Protein AF-A0A959TSY5-F1 (afdb_monomer)

Radius of gyration: 26.13 Å; Cα contacts (8 Å, |Δi|>4): 269; chains: 1; bounding box: 82×47×54 Å

Secondary structure (DSSP, 8-state):
------------PPP-----------------------PPP-PPPPP--PPPPBTTB--SEEEEEEETTEEEEEEE-TTSEEEEEEE-TT-SS-SGGG--TTPPTT-TTEEEEE-EEETTEEEEEEEETTEEEEEEEEEEETTEEEEEEEETTT--EEEEEEEEEE--

pLDDT: mean 77.17, std 22.07, range [30.16, 98.25]

Mean predicted aligned error: 14.14 Å

Foldseek 3Di:
DDDDDDDDDDDDDDDDDDDDDDDDDDDDDDDPPDPPPPPDPPDDPDDQADFDDPQLADQQFWWWWDDDQKIKIWHDDRRFKIKIAIDGPPPPDDRVVQRDQPRDPPPVRIDIWGWDDDPQWIWTWGADPQGIKIWIWGAPHRFKIWIWIADPNPRDIDIIIIGTDRDD

Structure (mmCIF, N/CA/C/O backbone):
data_AF-A0A959TSY5-F1
#
_entry.id   AF-A0A959TSY5-F1
#
loop_
_atom_site.group_PDB
_atom_site.id
_atom_site.type_symbol
_atom_site.label_atom_id
_atom_site.label_alt_id
_atom_site.label_comp_id
_atom_site.label_asym_id
_atom_site.label_entity_id
_atom_site.label_seq_id
_atom_site.pdbx_PDB_ins_code
_atom_site.Cartn_x
_atom_site.Cartn_y
_atom_site.Cartn_z
_atom_site.occupancy
_atom_site.B_iso_or_equiv
_atom_site.auth_seq_id
_atom_site.auth_comp_id
_atom_site.auth_asym_id
_atom_site.auth_atom_id
_atom_site.pdbx_PDB_model_num
ATOM 1 N N . MET A 1 1 ? 15.067 23.655 -38.879 1.00 40.78 1 MET A N 1
ATOM 2 C CA . MET A 1 1 ? 16.045 24.437 -38.092 1.00 40.78 1 MET A CA 1
ATOM 3 C C . MET A 1 1 ? 16.958 23.458 -37.372 1.00 40.78 1 MET A C 1
ATOM 5 O O . MET A 1 1 ? 16.463 22.503 -36.794 1.00 40.78 1 MET A O 1
ATOM 9 N N . LYS A 1 2 ? 18.272 23.639 -37.536 1.00 41.22 2 LYS A N 1
ATOM 10 C CA . LYS A 1 2 ? 19.349 22.844 -36.930 1.00 41.22 2 LYS A CA 1
ATOM 11 C C . LYS A 1 2 ? 19.519 23.222 -35.456 1.00 41.22 2 LYS A C 1
ATOM 13 O O . LYS A 1 2 ? 19.525 24.411 -35.163 1.00 41.22 2 LYS A O 1
ATOM 18 N N . ALA A 1 3 ? 19.799 22.241 -34.603 1.00 44.00 3 ALA A N 1
ATOM 19 C CA . ALA A 1 3 ? 20.739 22.397 -33.494 1.00 44.00 3 ALA A CA 1
ATOM 20 C C . ALA A 1 3 ? 21.309 21.019 -33.121 1.00 44.00 3 ALA A C 1
ATOM 22 O O . ALA A 1 3 ? 20.654 20.200 -32.486 1.00 44.00 3 ALA A O 1
ATOM 23 N N . GLN A 1 4 ? 22.525 20.767 -33.608 1.00 43.97 4 GLN A N 1
ATOM 24 C CA . GLN A 1 4 ? 23.437 19.734 -33.125 1.00 43.97 4 GLN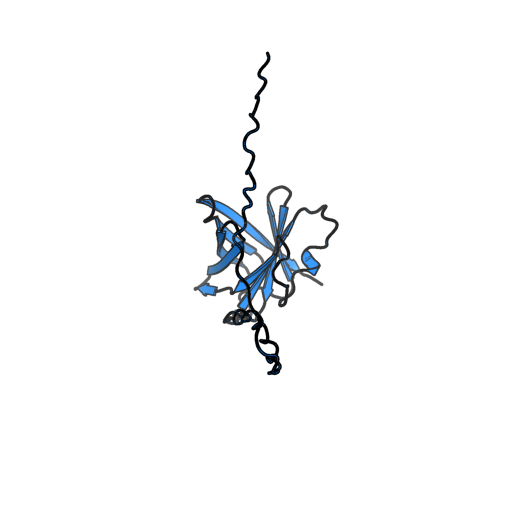 A CA 1
ATOM 25 C C . GLN A 1 4 ? 23.864 20.093 -31.699 1.00 43.97 4 GLN A C 1
ATOM 27 O O . GLN A 1 4 ? 24.259 21.235 -31.465 1.00 43.97 4 GLN A O 1
ATOM 32 N N . LEU A 1 5 ? 23.854 19.127 -30.781 1.00 44.81 5 LEU A N 1
ATOM 33 C CA . LEU A 1 5 ? 24.587 19.244 -29.525 1.00 44.81 5 LEU A CA 1
ATOM 34 C C . LEU A 1 5 ? 25.732 18.230 -29.533 1.00 44.81 5 LEU A C 1
ATOM 36 O O . LEU A 1 5 ? 25.532 17.019 -29.491 1.00 44.81 5 LEU A O 1
ATOM 40 N N . VAL A 1 6 ? 26.931 18.782 -29.671 1.00 43.28 6 VAL A N 1
ATOM 41 C CA . VAL A 1 6 ? 28.230 18.124 -29.566 1.00 43.28 6 VAL A CA 1
ATOM 42 C C . VAL A 1 6 ? 28.579 18.060 -28.079 1.00 43.28 6 VAL A C 1
ATOM 44 O O . VAL A 1 6 ? 28.628 19.103 -27.433 1.00 43.28 6 VAL A O 1
ATOM 47 N N . PHE A 1 7 ? 28.844 16.870 -27.539 1.00 36.44 7 PHE A N 1
ATOM 48 C CA . PHE A 1 7 ? 29.511 16.719 -26.242 1.00 36.44 7 PHE A CA 1
ATOM 49 C C . PHE A 1 7 ? 30.954 16.244 -26.471 1.00 36.44 7 PHE A C 1
ATOM 51 O O . PHE A 1 7 ? 31.150 15.248 -27.172 1.00 36.44 7 PHE A O 1
ATOM 58 N N . PRO A 1 8 ? 31.969 16.954 -25.943 1.00 53.03 8 PRO A N 1
ATOM 59 C CA . PRO A 1 8 ? 33.366 16.617 -26.164 1.00 53.03 8 PRO A CA 1
ATOM 60 C C . PRO A 1 8 ? 33.848 15.458 -25.280 1.00 53.03 8 PRO A C 1
ATOM 62 O O . PRO A 1 8 ? 33.498 15.332 -24.109 1.00 53.03 8 PRO A O 1
ATOM 65 N N . ILE A 1 9 ? 34.708 14.647 -25.895 1.00 47.69 9 ILE A N 1
ATOM 66 C CA . ILE A 1 9 ? 35.552 13.596 -25.324 1.00 47.69 9 ILE A CA 1
ATOM 67 C C . ILE A 1 9 ? 36.763 14.240 -24.638 1.00 47.69 9 ILE A C 1
ATOM 69 O O . ILE A 1 9 ? 37.523 14.930 -25.314 1.00 47.69 9 ILE A O 1
ATOM 73 N N . THR A 1 10 ? 36.990 13.978 -23.347 1.00 43.28 10 THR A N 1
ATOM 74 C CA . THR A 1 10 ? 38.304 13.969 -22.642 1.00 43.28 10 THR A CA 1
ATOM 75 C C . THR A 1 10 ? 38.042 13.500 -21.190 1.00 43.28 10 THR A C 1
ATOM 77 O O . THR A 1 10 ? 37.005 13.837 -20.642 1.00 43.28 10 THR A O 1
ATOM 80 N N . ALA A 1 11 ? 38.849 12.704 -20.483 1.00 45.78 11 ALA A N 1
ATOM 81 C CA . ALA A 1 11 ? 40.286 12.527 -20.564 1.00 45.78 11 ALA A CA 1
ATOM 82 C C . ALA A 1 11 ? 4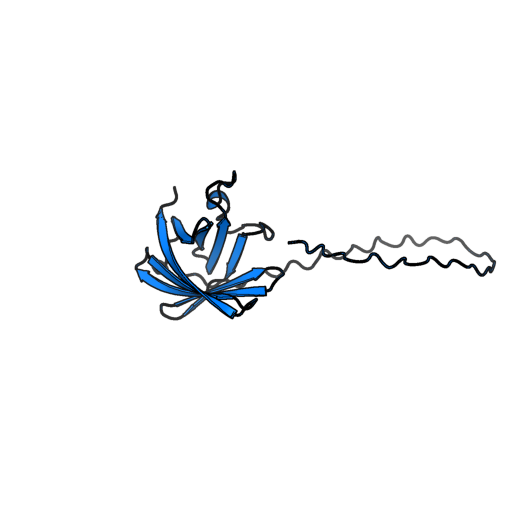0.765 11.133 -20.101 1.00 45.78 11 ALA A C 1
ATOM 84 O O . ALA A 1 11 ? 40.314 10.558 -19.115 1.00 45.78 11 ALA A O 1
ATOM 85 N N . LEU A 1 12 ? 41.744 10.676 -20.873 1.00 41.88 12 LEU A N 1
ATOM 86 C CA . LEU A 1 12 ? 42.861 9.776 -20.616 1.00 41.88 12 LEU A CA 1
ATOM 87 C C . LEU A 1 12 ? 43.397 9.807 -19.162 1.00 41.88 12 LEU A C 1
ATOM 89 O O . LEU A 1 12 ? 43.853 10.853 -18.705 1.00 41.88 12 LEU A O 1
ATOM 93 N N . LEU A 1 13 ? 43.438 8.657 -18.475 1.00 44.88 13 LEU A N 1
ATOM 94 C CA . LEU A 1 13 ? 44.338 8.450 -17.332 1.00 44.88 13 LEU A CA 1
ATOM 95 C C . LEU A 1 13 ? 45.614 7.757 -17.822 1.00 44.88 13 LEU A C 1
ATOM 97 O O . LEU A 1 13 ? 45.577 6.640 -18.337 1.00 44.88 13 LEU A O 1
ATOM 101 N N . LEU A 1 14 ? 46.735 8.462 -17.671 1.00 47.06 14 LEU A N 1
ATOM 102 C CA . LEU A 1 14 ? 48.081 7.977 -17.942 1.00 47.06 14 LEU A CA 1
ATOM 103 C C . LEU A 1 14 ? 48.527 6.989 -16.859 1.00 47.06 14 LEU A C 1
ATOM 105 O O . LEU A 1 14 ? 48.450 7.278 -15.667 1.00 47.06 14 LEU A O 1
ATOM 109 N N . ALA A 1 15 ? 49.049 5.849 -17.306 1.00 45.31 15 ALA A N 1
ATOM 110 C CA . ALA A 1 15 ? 49.883 4.966 -16.511 1.00 45.31 15 ALA A CA 1
ATOM 111 C C . ALA A 1 15 ? 51.292 5.566 -16.383 1.00 45.31 15 ALA A C 1
ATOM 113 O O . ALA A 1 15 ? 51.904 5.936 -17.386 1.00 45.31 15 ALA A O 1
ATOM 114 N N . THR A 1 16 ? 51.826 5.600 -15.166 1.00 50.66 16 THR A N 1
ATOM 115 C CA . THR A 1 16 ? 53.252 5.814 -14.902 1.00 50.66 16 THR A CA 1
ATOM 116 C C . THR A 1 16 ? 53.773 4.704 -13.996 1.00 50.66 16 THR A C 1
ATOM 118 O O . THR A 1 16 ? 53.514 4.644 -12.798 1.00 50.66 16 THR A O 1
ATOM 121 N N . SER A 1 17 ? 54.512 3.794 -14.621 1.00 45.19 17 SER A N 1
ATOM 122 C CA . SER A 1 17 ? 55.497 2.906 -14.011 1.00 45.19 17 SER A CA 1
ATOM 123 C C . SER A 1 17 ? 56.740 3.693 -13.581 1.00 45.19 17 SER A C 1
ATOM 125 O O . SER A 1 17 ? 57.113 4.620 -14.296 1.00 45.19 17 SER A O 1
ATOM 127 N N . CYS A 1 18 ? 57.416 3.279 -12.499 1.00 42.19 18 CYS A N 1
ATOM 128 C CA . CYS A 1 18 ? 58.875 3.049 -12.462 1.00 42.19 18 CYS A CA 1
ATOM 129 C C . CYS A 1 18 ? 59.360 2.589 -11.069 1.00 42.19 18 CYS A C 1
ATOM 131 O O . CYS A 1 18 ? 59.428 3.362 -10.122 1.00 42.19 18 CYS A O 1
ATOM 133 N N . THR A 1 19 ? 59.676 1.295 -11.002 1.00 42.16 19 THR A N 1
ATOM 134 C CA . THR A 1 19 ? 60.870 0.621 -10.456 1.00 42.16 19 THR A CA 1
ATOM 135 C C . THR A 1 19 ? 61.838 1.365 -9.520 1.00 42.16 19 THR A C 1
ATOM 137 O O . THR A 1 19 ? 62.422 2.380 -9.886 1.00 42.16 19 THR A O 1
ATOM 140 N N . GLY A 1 20 ? 62.183 0.692 -8.413 1.00 33.41 20 GLY A N 1
ATOM 141 C CA . GLY A 1 20 ? 63.463 0.809 -7.699 1.00 33.41 20 GLY A CA 1
ATOM 142 C C . GLY A 1 20 ? 63.870 -0.553 -7.088 1.00 33.41 20 GLY A C 1
ATOM 143 O O . GLY A 1 20 ? 63.000 -1.194 -6.499 1.00 33.41 20 GLY A O 1
ATOM 144 N N . PRO A 1 21 ? 65.121 -1.042 -7.254 1.00 46.53 21 PRO A N 1
ATOM 145 C CA . PRO A 1 21 ? 65.528 -2.408 -6.899 1.00 46.53 21 PRO A CA 1
ATOM 146 C C . PRO A 1 21 ? 66.232 -2.504 -5.531 1.00 46.53 21 PRO A C 1
ATOM 148 O O . PRO A 1 21 ? 66.920 -1.575 -5.115 1.00 46.53 21 PRO A O 1
ATOM 151 N N . GLY A 1 22 ? 66.133 -3.664 -4.873 1.00 35.34 22 GLY A N 1
ATOM 152 C CA . GLY A 1 22 ? 66.890 -3.982 -3.656 1.00 35.34 22 GLY A CA 1
ATOM 153 C C . GLY A 1 22 ? 66.719 -5.438 -3.196 1.00 35.34 22 GLY A C 1
ATOM 154 O O . GLY A 1 22 ? 65.697 -5.778 -2.616 1.00 35.34 22 GLY A O 1
ATOM 155 N N . LYS A 1 23 ? 67.731 -6.265 -3.499 1.00 38.56 23 LYS A N 1
ATOM 156 C CA . LYS A 1 23 ? 68.134 -7.568 -2.898 1.00 38.56 23 LYS A CA 1
ATOM 157 C C . LYS A 1 23 ? 68.080 -7.546 -1.350 1.00 38.56 23 LYS A C 1
ATOM 159 O O . LYS A 1 23 ? 68.199 -6.461 -0.799 1.00 38.56 23 LYS A O 1
ATOM 164 N N . GLU A 1 24 ? 67.952 -8.612 -0.550 1.00 37.59 24 GLU A N 1
ATOM 165 C CA . GLU A 1 24 ? 68.365 -10.037 -0.559 1.00 37.59 24 GLU A CA 1
ATOM 166 C C . GLU A 1 24 ? 67.530 -10.756 0.549 1.00 37.59 24 GLU A C 1
ATOM 168 O O . GLU A 1 24 ? 67.189 -10.134 1.549 1.00 37.59 24 GLU A O 1
ATOM 173 N N . GLU A 1 25 ? 66.953 -11.938 0.298 1.00 34.59 25 GLU A N 1
ATOM 174 C CA . GLU A 1 25 ? 67.368 -13.269 0.815 1.00 34.59 25 GLU A CA 1
ATOM 175 C C . GLU A 1 25 ? 67.254 -13.511 2.342 1.00 34.59 25 GLU A C 1
ATOM 177 O O . GLU A 1 25 ? 67.971 -12.911 3.137 1.00 34.59 25 GLU A O 1
ATOM 182 N N . GLY A 1 26 ? 66.418 -14.484 2.747 1.00 30.16 26 GLY A N 1
ATOM 183 C CA . GLY A 1 26 ? 66.521 -15.110 4.072 1.00 30.16 26 GLY A CA 1
ATOM 184 C C . GLY A 1 26 ? 65.260 -15.780 4.638 1.00 30.16 26 GLY A C 1
ATOM 185 O O . GLY A 1 26 ? 64.365 -15.098 5.117 1.00 30.16 26 GLY A O 1
ATOM 186 N N . ALA A 1 27 ? 65.307 -17.115 4.701 1.00 35.69 27 ALA A N 1
ATOM 187 C CA . ALA A 1 27 ? 64.600 -18.019 5.623 1.00 35.69 27 ALA A CA 1
ATOM 188 C C . ALA A 1 27 ? 63.108 -18.351 5.385 1.00 35.69 27 ALA A C 1
ATOM 190 O O . ALA A 1 27 ? 62.186 -17.697 5.862 1.00 35.69 27 ALA A O 1
ATOM 191 N N . ASP A 1 28 ? 62.926 -19.505 4.739 1.00 35.94 28 ASP A N 1
ATOM 192 C CA . ASP A 1 28 ? 61.824 -20.444 4.944 1.00 35.94 28 ASP A CA 1
ATOM 193 C C . ASP A 1 28 ? 61.736 -20.879 6.419 1.00 35.94 28 ASP A C 1
ATOM 195 O O . ASP A 1 28 ? 62.717 -21.358 6.993 1.00 35.94 28 ASP A O 1
ATOM 199 N N . SER A 1 29 ? 60.561 -20.718 7.025 1.00 35.97 29 SER A N 1
ATOM 200 C CA . SER A 1 29 ? 60.040 -21.602 8.073 1.00 35.97 29 SER A CA 1
ATOM 201 C C . SER A 1 29 ? 58.544 -21.354 8.232 1.00 35.97 29 SER A C 1
ATOM 203 O O . SER A 1 29 ? 58.102 -20.285 8.652 1.00 35.97 29 SER A O 1
ATOM 205 N N . GLY A 1 30 ? 57.767 -22.366 7.854 1.00 41.78 30 GLY A N 1
ATOM 206 C CA . GLY A 1 30 ? 56.315 -22.359 7.871 1.00 41.78 30 GLY A CA 1
ATOM 207 C C . GLY A 1 30 ? 55.689 -21.982 9.215 1.00 41.78 30 GLY A C 1
ATOM 208 O O . GLY A 1 30 ? 56.003 -22.515 10.275 1.00 41.78 30 GLY A O 1
ATOM 209 N N . THR A 1 31 ? 54.689 -21.118 9.127 1.00 35.09 31 THR A N 1
ATOM 210 C CA . THR A 1 31 ? 53.489 -21.181 9.956 1.00 35.09 31 THR A CA 1
ATOM 211 C C . THR A 1 31 ? 52.337 -21.061 8.976 1.00 35.09 31 THR A C 1
ATOM 213 O O . THR A 1 31 ? 52.192 -20.044 8.300 1.00 35.09 31 THR A O 1
ATOM 216 N N . ALA A 1 32 ? 51.583 -22.148 8.820 1.00 39.72 32 ALA A N 1
ATOM 217 C CA . ALA A 1 32 ? 50.349 -22.141 8.060 1.00 39.72 32 ALA A CA 1
ATOM 218 C C . ALA A 1 32 ? 49.414 -21.126 8.724 1.00 39.72 32 ALA A C 1
ATOM 220 O O . ALA A 1 32 ? 48.883 -21.381 9.803 1.00 39.72 32 ALA A O 1
ATOM 221 N N . ALA A 1 33 ? 49.285 -19.954 8.105 1.00 41.56 33 ALA A N 1
ATOM 222 C CA . ALA A 1 33 ? 48.275 -18.985 8.471 1.00 41.56 33 ALA A CA 1
ATOM 223 C C . ALA A 1 33 ? 46.913 -19.648 8.249 1.00 41.56 33 ALA A C 1
ATOM 225 O O . ALA A 1 33 ? 46.550 -20.014 7.128 1.00 41.56 33 ALA A O 1
ATOM 226 N N . GLU A 1 34 ? 46.214 -19.863 9.357 1.00 46.38 34 GLU A N 1
ATOM 227 C CA . GLU A 1 34 ? 44.800 -20.191 9.419 1.00 46.38 34 GLU A CA 1
ATOM 228 C C . GLU A 1 34 ? 44.050 -19.268 8.444 1.00 46.38 34 GLU A C 1
ATOM 230 O O . GLU A 1 34 ? 44.285 -18.056 8.468 1.00 46.38 34 GLU A O 1
ATOM 235 N N . PRO A 1 35 ? 43.220 -19.794 7.526 1.00 46.12 35 PRO A N 1
ATOM 236 C CA . PRO A 1 35 ? 42.497 -18.931 6.612 1.00 46.12 35 PRO A CA 1
ATOM 237 C C . PRO A 1 35 ? 41.576 -18.056 7.458 1.00 46.12 35 PRO A C 1
ATOM 239 O O . PRO A 1 35 ? 40.634 -18.570 8.059 1.00 46.12 35 PRO A O 1
ATOM 242 N N . GLU A 1 36 ? 41.865 -16.751 7.513 1.00 49.19 36 GLU A N 1
ATOM 243 C CA . GLU A 1 36 ? 40.971 -15.745 8.079 1.00 49.19 36 GLU A CA 1
ATOM 244 C C . GLU A 1 36 ? 39.592 -15.985 7.476 1.00 49.19 36 GLU A C 1
ATOM 246 O O . GLU A 1 36 ? 39.338 -15.725 6.294 1.00 49.19 36 GLU A O 1
ATOM 251 N N . ALA A 1 37 ? 38.710 -16.561 8.292 1.00 47.78 37 ALA A N 1
ATOM 252 C CA . ALA A 1 37 ? 37.325 -16.757 7.951 1.00 47.78 37 ALA A CA 1
ATOM 253 C C . ALA A 1 37 ? 36.754 -15.361 7.733 1.00 47.78 37 ALA A C 1
ATOM 255 O O . ALA A 1 37 ? 36.438 -14.647 8.684 1.00 47.78 37 ALA A O 1
ATOM 256 N N . LYS A 1 38 ? 36.694 -14.959 6.461 1.00 51.50 38 LYS A N 1
ATOM 257 C CA . LYS A 1 38 ? 36.063 -13.737 5.983 1.00 51.50 38 LYS A CA 1
ATOM 258 C C . LYS A 1 38 ? 34.713 -13.652 6.679 1.00 51.50 38 LYS A C 1
ATOM 260 O O . LYS A 1 38 ? 33.817 -14.436 6.361 1.00 51.50 38 LYS A O 1
ATOM 265 N N . ALA A 1 3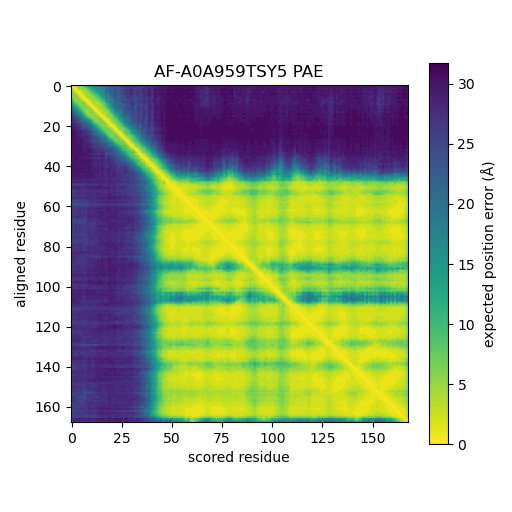9 ? 34.622 -12.775 7.682 1.00 50.16 39 ALA A N 1
ATOM 266 C CA . ALA A 1 39 ? 33.444 -12.656 8.518 1.00 50.16 39 ALA A CA 1
ATOM 267 C C . ALA A 1 39 ? 32.241 -12.515 7.588 1.00 50.16 39 ALA A C 1
ATOM 269 O O . ALA A 1 39 ? 32.193 -11.605 6.753 1.00 50.16 39 ALA A O 1
ATOM 270 N N . ALA A 1 40 ? 31.321 -13.478 7.671 1.00 50.78 40 ALA A N 1
ATOM 271 C CA . ALA A 1 40 ? 30.075 -13.400 6.938 1.00 50.78 40 ALA A CA 1
ATOM 272 C C . ALA A 1 40 ? 29.448 -12.035 7.263 1.00 50.78 40 ALA A C 1
ATOM 274 O O . ALA A 1 40 ? 29.461 -11.646 8.437 1.00 50.78 40 ALA A O 1
ATOM 275 N N . PRO A 1 41 ? 28.956 -11.281 6.262 1.00 46.50 41 PRO A N 1
ATOM 276 C CA . PRO A 1 41 ? 28.336 -9.992 6.524 1.00 46.50 41 PRO A CA 1
ATOM 277 C C . PRO A 1 41 ? 27.273 -10.195 7.601 1.00 46.50 41 PRO A C 1
ATOM 279 O O . PRO A 1 41 ? 26.454 -11.113 7.494 1.00 46.50 41 PRO A O 1
ATOM 282 N N . ALA A 1 42 ? 27.352 -9.392 8.666 1.00 48.78 42 ALA A N 1
ATOM 283 C CA . ALA A 1 42 ? 26.421 -9.460 9.778 1.00 48.78 42 ALA A CA 1
ATOM 284 C C . ALA A 1 42 ? 25.003 -9.454 9.202 1.00 48.78 42 ALA A C 1
ATOM 286 O O . ALA A 1 42 ? 24.602 -8.493 8.540 1.00 48.78 42 ALA A O 1
ATOM 287 N N . ARG A 1 43 ? 24.267 -10.558 9.391 1.00 50.09 43 ARG A N 1
ATOM 288 C CA . ARG A 1 43 ? 22.855 -10.607 9.016 1.00 50.09 43 ARG A CA 1
ATOM 289 C C . ARG A 1 43 ? 22.189 -9.459 9.760 1.00 50.09 43 ARG A C 1
ATOM 291 O O . ARG A 1 43 ? 22.237 -9.424 10.989 1.00 50.09 43 ARG A O 1
ATOM 298 N N . LYS A 1 44 ? 21.625 -8.508 9.012 1.00 55.22 44 LYS A N 1
ATOM 299 C CA . LYS A 1 44 ? 20.773 -7.454 9.561 1.00 55.22 44 LYS A CA 1
ATOM 300 C C . LYS A 1 44 ? 19.772 -8.147 10.485 1.00 55.22 44 LYS A C 1
ATOM 302 O O . LYS A 1 44 ? 19.145 -9.122 10.066 1.00 55.22 44 LYS A O 1
ATOM 307 N N . ALA A 1 45 ? 19.721 -7.729 11.750 1.00 60.53 45 ALA A N 1
ATOM 308 C CA . ALA A 1 45 ? 18.795 -8.315 12.709 1.00 60.53 45 ALA A CA 1
ATOM 309 C C . ALA A 1 45 ? 17.385 -8.279 12.105 1.00 60.53 45 ALA A C 1
ATOM 311 O O . ALA A 1 45 ? 17.025 -7.293 11.452 1.00 60.53 45 ALA A O 1
ATOM 312 N N . ALA A 1 46 ? 16.631 -9.368 12.271 1.00 67.06 46 ALA A N 1
ATOM 313 C CA . ALA A 1 46 ? 15.249 -9.402 11.819 1.00 67.06 46 ALA A CA 1
ATOM 314 C C . ALA A 1 46 ? 14.504 -8.201 12.430 1.00 67.06 46 ALA A C 1
ATOM 316 O O . ALA A 1 46 ? 14.753 -7.881 13.597 1.00 67.06 46 ALA A O 1
ATOM 317 N N . PRO A 1 47 ? 13.661 -7.500 11.653 1.00 71.69 47 PRO A N 1
ATOM 318 C CA . PRO A 1 47 ? 12.914 -6.370 12.180 1.00 71.69 47 PRO A CA 1
ATOM 319 C C . PRO A 1 47 ? 12.054 -6.834 13.358 1.00 71.69 47 PRO A C 1
ATOM 321 O O . PRO A 1 47 ? 11.458 -7.909 13.307 1.00 71.69 47 PRO A O 1
ATOM 324 N N . ASP A 1 48 ? 12.006 -6.023 14.412 1.00 82.44 48 ASP A N 1
ATOM 325 C CA . ASP A 1 48 ? 11.054 -6.215 15.502 1.00 82.44 48 ASP A CA 1
ATOM 326 C C . ASP A 1 48 ? 9.656 -5.872 14.973 1.00 82.44 48 ASP A C 1
ATOM 328 O O . ASP A 1 48 ? 9.422 -4.750 14.510 1.00 82.44 48 ASP A O 1
ATOM 332 N N . LEU A 1 49 ? 8.767 -6.865 14.934 1.00 89.69 49 LEU A N 1
ATOM 333 C CA . LEU A 1 49 ? 7.430 -6.735 14.362 1.00 89.69 49 LEU A CA 1
ATOM 334 C C . LEU A 1 49 ? 6.385 -6.764 15.476 1.00 89.69 49 LEU A C 1
ATOM 336 O O . LEU A 1 49 ? 6.369 -7.674 16.305 1.00 89.69 49 LEU A O 1
ATOM 340 N N . THR A 1 50 ? 5.472 -5.797 15.444 1.00 91.75 50 THR A N 1
ATOM 341 C CA . THR A 1 50 ? 4.310 -5.766 16.334 1.00 91.75 50 THR A CA 1
ATOM 342 C C . THR A 1 50 ? 3.118 -6.402 15.625 1.00 91.75 50 THR A C 1
ATOM 344 O O . THR A 1 50 ? 2.694 -5.868 14.597 1.00 91.75 50 THR A O 1
ATOM 347 N N . PRO A 1 51 ? 2.530 -7.487 16.162 1.00 93.88 51 PRO A N 1
ATOM 348 C CA . PRO A 1 51 ? 1.360 -8.106 15.557 1.00 93.88 51 PRO A CA 1
ATOM 349 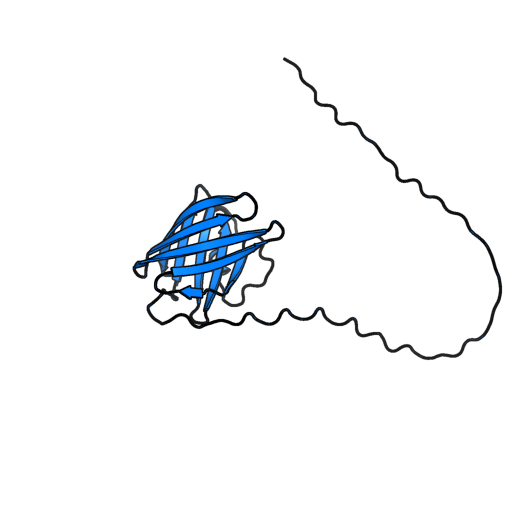C C . PRO A 1 51 ? 0.213 -7.116 15.345 1.00 93.88 51 PRO A C 1
ATOM 351 O O . PRO A 1 51 ? -0.097 -6.302 16.219 1.00 93.88 51 PRO A O 1
ATOM 354 N N . ILE A 1 52 ? -0.435 -7.206 14.186 1.00 92.50 52 ILE A N 1
ATOM 355 C CA . ILE A 1 52 ? -1.608 -6.387 13.869 1.00 92.50 52 ILE A CA 1
ATOM 356 C C . ILE A 1 52 ? -2.833 -7.059 14.486 1.00 92.50 52 ILE A C 1
ATOM 358 O O . ILE A 1 52 ? -3.040 -8.261 14.325 1.00 92.50 52 ILE A O 1
ATOM 362 N N . VAL A 1 53 ? -3.650 -6.271 15.187 1.00 89.94 53 VAL A N 1
ATOM 363 C CA . VAL A 1 53 ? -4.883 -6.750 15.825 1.00 89.94 53 VAL A CA 1
ATOM 364 C C . VAL A 1 53 ? -5.806 -7.384 14.781 1.00 89.94 53 VAL A C 1
ATOM 366 O O . VAL A 1 53 ? -6.042 -6.817 13.713 1.00 89.94 53 VAL A O 1
ATOM 369 N N . GLU A 1 54 ? -6.337 -8.564 15.097 1.00 87.81 54 GLU A N 1
ATOM 370 C CA . GLU A 1 54 ? -7.268 -9.274 14.223 1.00 87.81 54 GLU A CA 1
ATOM 371 C C . GLU A 1 54 ? -8.504 -8.417 13.913 1.00 87.81 54 GLU A C 1
ATOM 373 O O . GLU A 1 54 ? -9.009 -7.681 14.760 1.00 87.81 54 GLU A O 1
ATOM 378 N N . GLY A 1 55 ? -8.965 -8.473 12.663 1.00 87.00 55 GLY A N 1
ATOM 379 C CA . GLY A 1 55 ? -10.068 -7.644 12.181 1.00 87.00 55 GLY A CA 1
ATOM 380 C C . GLY A 1 55 ? -9.688 -6.185 11.908 1.00 87.00 55 GLY A C 1
ATOM 381 O O . GLY A 1 55 ? -10.519 -5.446 11.382 1.00 87.00 55 GLY A O 1
ATOM 382 N N . PHE A 1 56 ? -8.454 -5.749 12.210 1.00 90.94 56 PHE A N 1
ATOM 383 C CA . PHE A 1 56 ? -8.020 -4.403 11.836 1.00 90.94 56 PHE A CA 1
ATOM 384 C C . PHE A 1 56 ? -7.795 -4.279 10.319 1.00 90.94 56 PHE A C 1
ATOM 386 O O . PHE A 1 56 ? -8.232 -3.304 9.704 1.00 90.94 56 PHE A O 1
ATOM 393 N N . LEU A 1 57 ? -7.144 -5.291 9.741 1.00 93.31 57 LEU A N 1
ATOM 394 C CA . LEU A 1 57 ? -6.878 -5.472 8.313 1.00 93.31 57 LEU A CA 1
ATOM 395 C C . LEU A 1 57 ? -7.238 -6.897 7.891 1.00 93.31 57 LEU A C 1
ATOM 397 O O . LE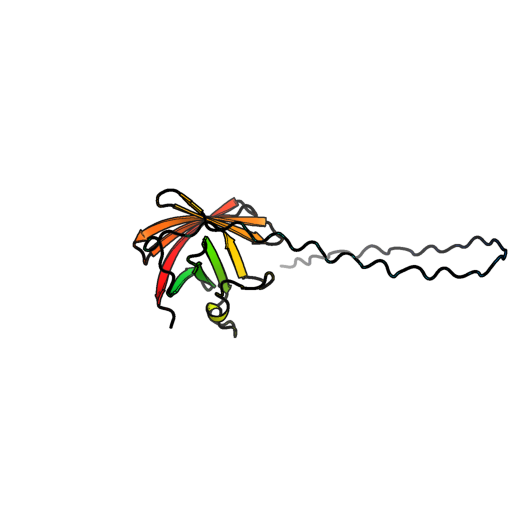U A 1 57 ? -7.277 -7.807 8.723 1.00 93.31 57 LEU A O 1
ATOM 401 N N . ARG A 1 58 ? -7.453 -7.099 6.589 1.00 94.81 58 ARG A N 1
ATOM 402 C CA . ARG A 1 58 ? -7.588 -8.434 6.001 1.00 94.81 58 ARG A CA 1
ATOM 403 C C . ARG A 1 58 ? -6.220 -9.016 5.651 1.00 94.81 58 ARG A C 1
ATOM 405 O O . ARG A 1 58 ? -5.349 -8.324 5.125 1.00 94.81 58 ARG A O 1
ATOM 412 N N . PHE A 1 59 ? -6.049 -10.306 5.929 1.00 94.19 59 PHE A N 1
ATOM 413 C CA . PHE A 1 59 ? -4.804 -11.051 5.682 1.00 94.19 59 PHE A CA 1
ATOM 414 C C . PHE A 1 59 ? -4.969 -12.165 4.630 1.00 94.19 59 PHE A C 1
ATOM 416 O O . PHE A 1 59 ? -3.990 -12.765 4.178 1.00 94.19 59 PHE A O 1
ATOM 423 N N . ASP A 1 60 ? -6.211 -12.434 4.226 1.00 93.94 60 ASP A N 1
ATOM 424 C CA . ASP A 1 60 ? -6.652 -13.480 3.297 1.00 93.94 60 ASP A CA 1
ATOM 425 C C . ASP A 1 60 ? -6.734 -12.992 1.838 1.00 93.94 60 ASP A C 1
ATOM 427 O O . ASP A 1 60 ? -7.483 -13.516 1.016 1.00 93.94 60 ASP A O 1
ATOM 431 N N . GLY A 1 61 ? -5.967 -11.958 1.504 1.00 94.31 61 GLY A N 1
ATOM 432 C CA . GLY A 1 61 ? -5.978 -11.377 0.172 1.00 94.31 61 GLY A CA 1
ATOM 433 C C . GLY A 1 61 ? -4.899 -10.334 -0.032 1.00 94.31 61 GLY A C 1
ATOM 434 O O . GLY A 1 61 ? -3.882 -10.312 0.670 1.00 94.31 61 GLY A O 1
ATOM 435 N N . VAL A 1 62 ? -5.124 -9.479 -1.021 1.00 95.81 62 VAL A N 1
ATOM 436 C CA . VAL A 1 62 ? -4.211 -8.403 -1.400 1.00 95.81 62 VAL A CA 1
ATOM 437 C C . VAL A 1 62 ? -4.991 -7.107 -1.539 1.00 95.81 62 VAL A C 1
ATOM 439 O O . VAL A 1 62 ? -6.111 -7.094 -2.029 1.00 95.81 62 VAL A O 1
ATOM 442 N N . TYR A 1 63 ? -4.389 -6.008 -1.122 1.00 96.81 63 TYR A N 1
ATOM 443 C CA . TYR A 1 63 ? -4.877 -4.667 -1.392 1.00 96.81 63 TYR A CA 1
ATOM 444 C C . TYR A 1 63 ? -4.248 -4.196 -2.697 1.00 96.81 63 TYR A C 1
ATOM 446 O O . TYR A 1 63 ? -3.022 -4.218 -2.839 1.00 96.81 63 TYR A O 1
ATOM 454 N N . HIS A 1 64 ? -5.074 -3.798 -3.653 1.00 96.44 64 HIS A N 1
ATOM 455 C CA . HIS A 1 64 ? -4.667 -3.431 -4.999 1.00 96.44 64 HIS A CA 1
ATOM 456 C C . HIS A 1 64 ? -5.045 -1.981 -5.297 1.00 96.44 64 HIS A C 1
ATOM 458 O O . HIS A 1 64 ? -6.153 -1.540 -5.005 1.00 96.44 64 HIS A O 1
ATOM 464 N N . ALA A 1 65 ? -4.113 -1.248 -5.893 1.00 95.88 65 ALA A N 1
ATOM 465 C CA . ALA A 1 65 ? -4.348 0.069 -6.456 1.00 95.88 65 ALA A CA 1
ATOM 466 C C . ALA A 1 65 ? -3.698 0.168 -7.834 1.00 95.88 65 ALA A C 1
ATOM 468 O O . ALA A 1 65 ? -2.636 -0.408 -8.067 1.00 95.88 65 ALA A O 1
ATOM 469 N N . GLN A 1 66 ? -4.276 0.984 -8.709 1.00 94.75 66 GLN A N 1
ATOM 470 C CA . GLN A 1 66 ? -3.719 1.267 -10.026 1.00 94.75 66 GLN A CA 1
ATOM 471 C C . GLN A 1 66 ? -3.440 2.763 -10.169 1.00 94.75 66 GLN A C 1
ATOM 473 O O . GLN A 1 66 ? -4.262 3.604 -9.806 1.00 94.75 66 GLN A O 1
ATOM 478 N N . ASN A 1 67 ? -2.272 3.113 -10.709 1.00 90.75 67 ASN A N 1
ATOM 479 C CA . ASN A 1 67 ? -1.953 4.486 -11.096 1.00 90.75 67 ASN A CA 1
ATOM 480 C C . ASN A 1 67 ? -1.365 4.502 -12.508 1.00 90.75 67 ASN A C 1
ATOM 482 O O . ASN A 1 67 ? -0.232 4.072 -12.740 1.00 90.75 67 ASN A O 1
ATOM 486 N N . GLY A 1 68 ? -2.154 4.991 -13.465 1.00 91.00 68 GLY A N 1
ATOM 487 C CA . GLY A 1 68 ? -1.817 4.900 -14.879 1.00 91.00 68 GLY A CA 1
ATOM 488 C C . GLY A 1 68 ? -1.715 3.438 -15.311 1.00 91.00 68 GLY A C 1
ATOM 489 O O . GLY A 1 68 ? -2.686 2.699 -15.222 1.00 91.00 68 GLY A O 1
ATOM 490 N N . GLN A 1 69 ? -0.535 3.029 -15.776 1.00 91.19 69 GLN A N 1
ATOM 491 C CA . GLN A 1 69 ? -0.257 1.655 -16.215 1.00 91.19 69 GLN A CA 1
ATOM 492 C C . GLN A 1 69 ? 0.489 0.826 -15.162 1.00 91.19 69 GLN A C 1
ATOM 494 O O . GLN A 1 69 ? 1.053 -0.207 -15.503 1.00 91.19 69 GLN A O 1
ATOM 499 N N . VAL A 1 70 ? 0.573 1.294 -13.917 1.00 90.88 70 VAL A N 1
ATOM 500 C CA . VAL A 1 70 ? 1.283 0.582 -12.851 1.00 90.88 70 VAL A CA 1
ATOM 501 C C . VAL A 1 70 ? 0.274 0.070 -11.838 1.00 90.88 70 VAL A C 1
ATOM 503 O O . VAL A 1 70 ? -0.464 0.862 -11.246 1.00 90.88 70 VAL A O 1
ATOM 506 N N . ASP A 1 71 ? 0.296 -1.239 -11.622 1.00 93.12 71 ASP A N 1
ATOM 507 C CA . ASP A 1 71 ? -0.435 -1.903 -10.554 1.00 93.12 71 ASP A CA 1
ATOM 508 C C . ASP A 1 71 ? 0.445 -1.960 -9.305 1.00 93.12 71 ASP A C 1
ATOM 510 O O . ASP A 1 71 ? 1.653 -2.217 -9.371 1.00 93.12 71 ASP A O 1
ATOM 514 N N . TYR A 1 72 ? -0.173 -1.710 -8.159 1.00 94.12 72 TYR A N 1
ATOM 515 C CA . TYR A 1 72 ? 0.441 -1.732 -6.841 1.00 94.12 72 TYR A CA 1
ATOM 516 C C . TYR A 1 72 ? -0.315 -2.728 -5.980 1.00 94.12 72 TYR A C 1
ATOM 518 O O . TYR A 1 72 ? -1.505 -2.557 -5.725 1.00 94.12 72 TYR A O 1
ATOM 526 N N . PHE A 1 73 ? 0.392 -3.731 -5.483 1.00 94.88 73 PHE A N 1
ATOM 527 C CA . PHE A 1 73 ? -0.151 -4.720 -4.568 1.00 94.88 73 PHE A CA 1
ATOM 528 C C . PHE A 1 73 ? 0.490 -4.579 -3.199 1.00 94.88 73 PHE A C 1
ATOM 530 O O . PHE A 1 73 ? 1.708 -4.422 -3.095 1.00 94.88 73 PHE A O 1
ATOM 537 N N . ILE A 1 74 ? -0.327 -4.682 -2.155 1.00 96.00 74 ILE A N 1
ATOM 538 C CA . ILE A 1 74 ? 0.100 -4.756 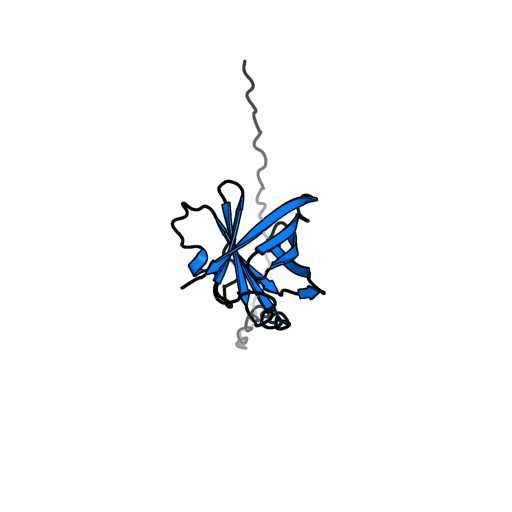-0.762 1.00 96.00 74 ILE A CA 1
ATOM 539 C C . ILE A 1 74 ? -0.564 -5.970 -0.128 1.00 96.00 74 ILE A C 1
ATOM 541 O O . ILE A 1 74 ? -1.784 -6.111 -0.161 1.00 96.00 74 ILE A O 1
ATOM 545 N N . ARG A 1 75 ? 0.225 -6.833 0.502 1.00 95.94 75 ARG A N 1
ATOM 546 C CA . ARG A 1 75 ? -0.282 -7.887 1.376 1.00 95.94 75 ARG A CA 1
ATOM 547 C C . ARG A 1 75 ? 0.179 -7.632 2.797 1.00 95.94 75 ARG A C 1
ATOM 549 O O . ARG A 1 75 ? 1.379 -7.540 3.045 1.00 95.94 75 ARG A O 1
ATOM 556 N N . PHE A 1 76 ? -0.773 -7.539 3.716 1.00 95.81 76 PHE A N 1
ATOM 557 C CA . PHE A 1 76 ? -0.492 -7.460 5.144 1.00 95.81 76 PHE A CA 1
ATOM 558 C C . PHE A 1 76 ? -0.416 -8.853 5.749 1.00 95.81 76 PHE A C 1
ATOM 560 O O . PHE A 1 76 ? -1.102 -9.778 5.308 1.00 95.81 76 PHE A O 1
ATOM 567 N N . PHE A 1 77 ? 0.403 -8.980 6.785 1.00 95.25 77 PHE A N 1
ATOM 568 C CA . PHE A 1 77 ? 0.587 -10.219 7.519 1.00 95.25 77 PHE A CA 1
ATOM 569 C C . PHE A 1 77 ? 0.296 -10.005 9.009 1.00 95.25 77 PHE A C 1
ATOM 571 O O . PHE A 1 77 ? 0.668 -8.959 9.552 1.00 95.25 77 PHE A O 1
ATOM 578 N N . PRO A 1 78 ? -0.313 -10.992 9.697 1.00 95.50 78 PRO A N 1
ATOM 579 C CA . PRO A 1 78 ? -0.656 -10.881 11.117 1.00 95.50 78 PRO A CA 1
ATOM 580 C C . PRO A 1 78 ? 0.531 -10.524 12.016 1.00 95.50 78 PRO A C 1
ATOM 582 O O . PRO A 1 78 ? 0.356 -9.897 13.055 1.00 95.50 78 PRO A O 1
ATOM 585 N N . GLN A 1 79 ? 1.744 -10.910 11.614 1.00 94.94 79 GLN A N 1
ATOM 586 C CA . GLN A 1 79 ? 2.972 -10.695 12.374 1.00 94.94 79 GLN A CA 1
ATOM 587 C C . GLN A 1 79 ? 3.374 -9.221 12.471 1.00 94.94 79 GLN A C 1
ATOM 589 O O . GLN A 1 79 ? 4.169 -8.901 13.345 1.00 94.94 79 GLN A O 1
ATOM 594 N N . GLY A 1 80 ? 2.834 -8.335 11.626 1.00 95.31 80 GLY A N 1
ATOM 595 C CA . GLY A 1 80 ? 3.149 -6.904 11.677 1.00 95.31 80 GLY A CA 1
ATOM 596 C C . GLY A 1 80 ? 3.977 -6.374 10.518 1.00 95.31 80 GLY A C 1
ATOM 597 O O . GLY A 1 80 ? 4.557 -5.299 10.631 1.00 95.31 80 GLY A O 1
ATOM 598 N N . ASN A 1 81 ? 4.063 -7.100 9.407 1.00 95.44 81 ASN A N 1
ATOM 599 C CA . ASN A 1 81 ? 4.730 -6.632 8.197 1.00 95.44 81 ASN A CA 1
ATOM 600 C C . ASN A 1 81 ? 3.761 -6.521 7.014 1.00 95.44 81 ASN A C 1
ATOM 602 O O . ASN A 1 81 ? 2.704 -7.155 6.971 1.00 95.44 81 ASN A O 1
ATOM 606 N N . ALA A 1 82 ? 4.152 -5.709 6.038 1.00 95.19 82 ALA A N 1
ATOM 607 C CA . ALA A 1 82 ? 3.516 -5.612 4.737 1.00 95.19 82 ALA A CA 1
ATOM 608 C C . ALA A 1 82 ? 4.525 -5.947 3.647 1.00 95.19 82 ALA A C 1
ATOM 610 O O . ALA A 1 82 ? 5.681 -5.518 3.695 1.00 95.19 82 ALA A O 1
ATOM 611 N N . VAL A 1 83 ? 4.059 -6.678 2.641 1.00 94.56 83 VAL A N 1
ATOM 612 C CA . VAL A 1 83 ? 4.813 -6.943 1.422 1.00 94.56 83 VAL A CA 1
ATOM 613 C C . VAL A 1 83 ? 4.168 -6.186 0.284 1.00 94.56 83 VAL A C 1
ATOM 615 O O . VAL A 1 83 ? 2.962 -6.286 0.075 1.00 94.56 83 VAL A O 1
ATOM 618 N N . MET A 1 84 ? 4.974 -5.424 -0.441 1.00 93.56 84 MET A N 1
ATOM 619 C CA . MET A 1 84 ? 4.530 -4.579 -1.534 1.00 93.56 84 MET A CA 1
ATOM 620 C C . MET A 1 84 ? 5.234 -4.962 -2.818 1.00 93.56 84 MET A C 1
ATOM 622 O O . MET A 1 84 ? 6.451 -5.135 -2.806 1.00 93.56 84 MET A O 1
ATOM 626 N N . LEU A 1 85 ? 4.489 -5.014 -3.918 1.00 92.06 85 LEU A N 1
ATOM 627 C CA . LEU A 1 85 ? 5.030 -5.165 -5.264 1.00 92.06 85 LEU A CA 1
ATOM 628 C C . LEU A 1 85 ? 4.341 -4.189 -6.208 1.00 92.06 85 LEU A C 1
ATOM 630 O O . LEU A 1 85 ? 3.125 -4.024 -6.156 1.00 92.06 85 LEU A O 1
ATOM 634 N N . ALA A 1 86 ? 5.124 -3.555 -7.076 1.00 90.38 86 ALA A N 1
ATOM 635 C CA . ALA A 1 86 ? 4.606 -2.688 -8.125 1.00 90.38 86 ALA A CA 1
ATOM 636 C C . ALA A 1 86 ? 5.169 -3.078 -9.493 1.00 90.38 86 ALA A C 1
ATOM 638 O O . ALA A 1 86 ? 6.356 -3.400 -9.630 1.00 90.38 86 ALA A O 1
ATOM 639 N N . GLY A 1 87 ? 4.337 -3.015 -10.525 1.00 88.62 87 GLY A N 1
ATOM 640 C CA . GLY A 1 87 ? 4.760 -3.343 -11.881 1.00 88.62 87 GLY A CA 1
ATOM 641 C C . GLY A 1 87 ? 3.692 -3.059 -12.922 1.00 88.62 87 GLY A C 1
ATOM 642 O O . GLY A 1 87 ? 2.598 -2.607 -12.604 1.00 88.62 87 GLY A O 1
ATOM 643 N N . PHE A 1 88 ? 4.046 -3.293 -14.180 1.00 86.94 88 PHE A N 1
ATOM 644 C CA . PHE A 1 88 ? 3.127 -3.128 -15.297 1.00 86.94 88 PHE A CA 1
ATOM 645 C C . PHE A 1 88 ? 2.284 -4.403 -15.489 1.00 86.94 88 PHE A C 1
ATOM 647 O O . PHE A 1 88 ? 2.836 -5.497 -15.333 1.00 86.94 88 PHE A O 1
ATOM 654 N N . PRO A 1 89 ? 0.994 -4.295 -15.861 1.00 76.75 89 PRO A N 1
ATOM 655 C CA . PRO A 1 89 ? 0.111 -5.448 -16.054 1.00 76.75 89 PRO A CA 1
ATOM 656 C C . PRO A 1 89 ? 0.596 -6.429 -17.132 1.00 76.75 89 PRO A C 1
ATOM 658 O O . PRO A 1 89 ? 0.268 -7.611 -17.098 1.00 76.75 89 PRO A O 1
ATOM 661 N N . ASP A 1 90 ? 1.364 -5.944 -18.110 1.00 75.88 90 ASP A N 1
ATOM 662 C CA . ASP A 1 90 ? 1.923 -6.728 -19.216 1.00 75.88 90 ASP A CA 1
ATOM 663 C C . ASP A 1 90 ? 3.264 -7.397 -18.874 1.00 75.88 90 ASP A C 1
ATOM 665 O O . ASP A 1 90 ? 3.850 -8.103 -19.707 1.00 75.88 90 ASP A O 1
ATOM 669 N N . ALA A 1 91 ? 3.762 -7.210 -17.649 1.00 70.94 91 ALA A N 1
ATOM 670 C CA . ALA A 1 91 ? 4.925 -7.931 -17.179 1.00 70.94 91 ALA A CA 1
ATOM 671 C C . ALA A 1 91 ? 4.646 -9.438 -17.256 1.00 70.94 91 ALA A C 1
ATOM 673 O O . ALA A 1 91 ? 3.652 -9.942 -16.742 1.00 70.94 91 ALA A O 1
ATOM 674 N N . LYS A 1 92 ? 5.574 -10.204 -17.842 1.00 66.44 92 LYS A N 1
ATOM 675 C CA . LYS A 1 92 ? 5.506 -11.680 -17.899 1.00 66.44 92 LYS A CA 1
ATOM 676 C C . LYS A 1 92 ? 5.675 -12.355 -16.524 1.00 66.44 92 LYS A C 1
ATOM 678 O O . LYS A 1 92 ? 5.993 -13.539 -16.456 1.00 66.44 92 LYS A O 1
ATOM 683 N N . VAL A 1 93 ? 5.545 -11.592 -15.443 1.00 73.56 93 VAL A N 1
ATOM 684 C CA . VAL A 1 93 ? 5.747 -12.005 -14.059 1.00 73.56 93 VAL A CA 1
ATOM 685 C C . VAL A 1 93 ? 4.435 -11.786 -13.330 1.00 73.56 93 VAL A C 1
ATOM 687 O O . VAL A 1 93 ? 3.930 -10.668 -13.288 1.00 73.56 93 VAL A O 1
ATOM 690 N N . ASP A 1 94 ? 3.914 -12.846 -12.722 1.00 80.19 94 ASP A N 1
ATOM 691 C CA . ASP A 1 94 ? 2.802 -12.723 -11.790 1.00 80.19 94 ASP A CA 1
ATOM 692 C C . ASP A 1 94 ? 3.296 -12.052 -10.503 1.00 80.19 94 ASP A C 1
ATOM 694 O O . ASP A 1 94 ? 3.924 -12.686 -9.648 1.00 80.19 94 ASP A O 1
ATOM 698 N N . LEU A 1 95 ? 3.021 -10.753 -10.380 1.00 83.38 95 LEU A N 1
ATOM 699 C CA . LEU A 1 95 ? 3.394 -9.955 -9.215 1.00 83.38 95 LEU A CA 1
ATOM 700 C C . LEU A 1 95 ? 2.778 -10.512 -7.929 1.00 83.38 95 LEU A C 1
ATOM 702 O O . LEU A 1 95 ? 3.422 -10.474 -6.883 1.00 83.38 95 LEU A O 1
ATOM 706 N N . ARG A 1 96 ? 1.566 -11.074 -7.976 1.00 84.38 96 ARG A N 1
ATOM 707 C CA . ARG A 1 96 ? 0.885 -11.532 -6.760 1.00 84.38 96 ARG A CA 1
ATOM 708 C C . ARG A 1 96 ? 1.560 -12.756 -6.156 1.00 84.38 96 ARG A C 1
ATOM 710 O O . ARG A 1 96 ? 1.659 -12.855 -4.933 1.00 84.38 96 ARG A O 1
ATOM 717 N N . SER A 1 97 ? 2.137 -13.620 -6.994 1.00 84.00 97 SER A N 1
ATOM 718 C CA . SER A 1 97 ? 2.939 -14.766 -6.542 1.00 84.00 97 SER A CA 1
ATOM 719 C C . SER A 1 97 ? 4.141 -14.378 -5.663 1.00 84.00 97 SER A C 1
ATOM 721 O O . SER A 1 97 ? 4.625 -15.203 -4.883 1.00 84.00 97 SER A O 1
ATOM 723 N N . GLY A 1 98 ? 4.617 -13.131 -5.762 1.00 84.38 98 GLY A N 1
ATOM 724 C CA . GLY A 1 98 ? 5.733 -12.602 -4.978 1.00 84.38 98 GLY A CA 1
ATOM 725 C C . GLY A 1 98 ? 5.353 -12.055 -3.597 1.00 84.38 98 GLY A C 1
ATOM 726 O O . GLY A 1 98 ? 6.245 -11.794 -2.794 1.00 84.38 98 GLY A O 1
ATOM 727 N N . LEU A 1 99 ? 4.062 -11.908 -3.281 1.00 88.75 99 LEU A N 1
ATOM 728 C CA . LEU A 1 99 ? 3.574 -11.343 -2.014 1.00 88.75 99 LEU A CA 1
ATOM 729 C C . LEU A 1 99 ? 3.637 -12.376 -0.876 1.00 88.75 99 LEU A C 1
ATOM 731 O O . LEU A 1 99 ? 2.614 -12.861 -0.378 1.00 88.75 99 LEU A O 1
ATOM 735 N N . LYS A 1 100 ? 4.859 -12.739 -0.485 1.00 88.88 100 LYS A N 1
ATOM 736 C CA . LYS A 1 100 ? 5.159 -13.747 0.540 1.00 88.88 100 LYS A CA 1
ATOM 737 C C . LYS A 1 100 ? 5.843 -13.117 1.753 1.00 88.88 100 LYS A C 1
ATOM 739 O O . LYS A 1 100 ? 6.651 -12.210 1.571 1.00 88.88 100 LYS A O 1
ATOM 744 N N . PRO A 1 101 ? 5.575 -13.602 2.978 1.00 85.88 101 PRO A N 1
ATOM 745 C CA . PRO A 1 101 ? 6.096 -12.986 4.200 1.00 85.88 101 PRO A CA 1
ATOM 746 C C . PRO A 1 101 ? 7.626 -13.046 4.300 1.00 85.88 101 PRO A C 1
ATOM 748 O O . PRO A 1 101 ? 8.223 -12.240 5.006 1.00 85.88 101 PRO A O 1
ATOM 751 N N . ASP A 1 102 ? 8.258 -13.974 3.586 1.00 82.31 102 ASP A N 1
ATOM 752 C CA . ASP A 1 102 ? 9.701 -14.183 3.490 1.00 82.31 102 ASP A CA 1
ATOM 753 C C . ASP A 1 102 ? 10.294 -13.640 2.179 1.00 82.31 102 ASP A C 1
ATOM 755 O O . ASP A 1 102 ? 11.399 -14.033 1.803 1.00 82.31 102 ASP A O 1
ATOM 759 N N . MET A 1 103 ? 9.573 -12.752 1.474 1.00 80.94 103 MET A N 1
ATOM 760 C CA . MET A 1 103 ? 10.021 -12.202 0.195 1.00 80.94 103 MET A CA 1
ATOM 761 C C . MET A 1 103 ? 11.461 -11.676 0.322 1.00 80.94 103 MET A C 1
ATOM 763 O O . MET A 1 103 ? 11.708 -10.785 1.144 1.00 80.94 103 MET A O 1
ATOM 767 N N . PRO A 1 104 ? 12.406 -12.216 -0.472 1.00 67.12 104 PRO A N 1
ATOM 768 C CA . PRO A 1 104 ? 13.802 -11.837 -0.367 1.00 67.12 104 PRO A CA 1
ATOM 769 C C . PRO A 1 104 ? 13.996 -10.373 -0.762 1.00 67.12 104 PRO A C 1
ATOM 771 O O . PRO A 1 104 ? 13.384 -9.871 -1.710 1.00 67.12 104 PRO A O 1
ATOM 774 N N . GLU A 1 105 ? 14.890 -9.695 -0.045 1.00 58.88 105 GLU A N 1
ATOM 775 C CA . GLU A 1 105 ? 15.347 -8.361 -0.422 1.00 58.88 105 GLU A CA 1
ATOM 776 C C . GLU A 1 105 ? 15.971 -8.407 -1.834 1.00 58.88 105 GLU A C 1
ATOM 778 O O . GLU A 1 105 ? 16.672 -9.357 -2.185 1.00 58.88 105 GLU A O 1
ATOM 783 N N . GLY A 1 106 ? 15.722 -7.389 -2.664 1.00 50.97 106 GLY A N 1
ATOM 784 C CA . GLY A 1 106 ? 16.332 -7.279 -3.998 1.00 50.97 106 GLY A CA 1
ATOM 785 C C . GLY A 1 106 ? 15.444 -7.661 -5.187 1.00 50.97 106 GLY A C 1
ATOM 786 O O . GLY A 1 106 ? 15.891 -7.537 -6.327 1.00 50.97 106 GLY A O 1
ATOM 787 N N . PHE A 1 107 ? 14.175 -8.027 -4.975 1.00 62.44 107 PHE A N 1
ATOM 788 C CA . PHE A 1 107 ? 13.167 -7.851 -6.028 1.00 62.44 107 PHE A CA 1
ATOM 789 C C . PHE A 1 107 ? 13.065 -6.344 -6.297 1.00 62.44 107 PHE A C 1
ATOM 791 O O . PHE A 1 107 ? 12.719 -5.591 -5.391 1.00 62.44 107 PHE A O 1
ATOM 798 N N . SER A 1 108 ? 13.429 -5.868 -7.493 1.00 62.59 108 SER A N 1
ATOM 799 C CA . SER A 1 108 ? 13.715 -4.435 -7.722 1.00 62.59 108 SER A CA 1
ATOM 800 C C . SER A 1 108 ? 12.562 -3.486 -7.372 1.00 62.59 108 SER A C 1
ATOM 802 O O . SER A 1 108 ? 12.801 -2.312 -7.099 1.00 62.59 108 SER A O 1
ATOM 804 N N . ASN A 1 109 ? 11.331 -4.004 -7.363 1.00 73.56 109 ASN A N 1
ATOM 805 C CA . ASN A 1 109 ? 10.107 -3.268 -7.047 1.00 73.56 109 ASN A CA 1
ATOM 806 C C . ASN A 1 109 ? 9.362 -3.859 -5.834 1.00 73.56 109 ASN A C 1
ATOM 808 O O . ASN A 1 109 ? 8.163 -3.624 -5.682 1.00 73.56 109 ASN A O 1
ATOM 812 N N . GLY A 1 110 ? 10.044 -4.686 -5.037 1.00 86.75 110 GLY A N 1
ATOM 813 C CA . GLY A 1 110 ? 9.495 -5.401 -3.894 1.00 86.75 110 GLY A CA 1
ATOM 814 C C . GLY A 1 110 ? 10.000 -4.852 -2.569 1.00 86.75 110 GLY A C 1
ATOM 815 O O . GLY A 1 110 ? 11.200 -4.656 -2.388 1.00 86.75 110 GLY A O 1
ATOM 816 N N . HIS A 1 111 ? 9.092 -4.656 -1.618 1.00 90.44 111 HIS A N 1
ATOM 817 C CA . HIS A 1 111 ? 9.428 -4.258 -0.253 1.00 90.44 111 HIS A CA 1
ATOM 818 C C . HIS A 1 111 ? 8.751 -5.179 0.757 1.00 90.44 111 HIS A C 1
ATOM 820 O O . HIS A 1 111 ? 7.575 -5.476 0.604 1.00 90.44 111 HIS A O 1
ATOM 826 N N . ASN A 1 112 ? 9.478 -5.605 1.788 1.00 92.88 112 ASN A N 1
ATOM 827 C CA . ASN A 1 112 ? 8.928 -6.282 2.960 1.00 92.88 112 ASN A CA 1
ATOM 828 C C . ASN A 1 112 ? 9.278 -5.434 4.183 1.00 92.88 112 ASN A C 1
ATOM 830 O O . ASN A 1 112 ? 10.457 -5.285 4.510 1.00 92.88 112 ASN A O 1
ATOM 834 N N . VAL A 1 113 ? 8.280 -4.784 4.772 1.00 92.88 113 VAL A N 1
ATOM 835 C CA . VAL A 1 113 ? 8.493 -3.679 5.714 1.00 92.88 113 VAL A CA 1
ATOM 836 C C . VAL A 1 113 ? 7.654 -3.854 6.973 1.00 92.88 113 VAL A C 1
ATOM 838 O O . VAL A 1 113 ? 6.523 -4.337 6.883 1.00 92.88 113 VAL A O 1
ATOM 841 N N . PRO A 1 114 ? 8.171 -3.454 8.148 1.00 95.12 114 PRO A N 1
ATOM 842 C CA . PRO A 1 114 ? 7.366 -3.400 9.358 1.00 95.12 114 PRO A CA 1
ATOM 843 C C . PRO A 1 114 ? 6.243 -2.370 9.203 1.00 95.12 114 PRO A C 1
ATOM 845 O O . PRO A 1 114 ? 6.438 -1.292 8.635 1.00 95.12 114 PRO A O 1
ATOM 848 N N . VAL A 1 115 ? 5.079 -2.701 9.749 1.00 96.38 115 VAL A N 1
ATOM 849 C CA . V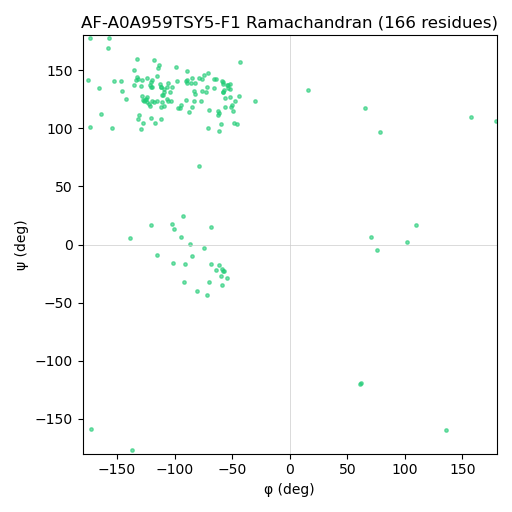AL A 1 115 ? 3.891 -1.852 9.802 1.00 96.38 115 VAL A CA 1
ATOM 850 C C . VAL A 1 115 ? 3.645 -1.452 11.246 1.00 96.38 115 VAL A C 1
ATOM 852 O O . VAL A 1 115 ? 3.698 -2.276 12.156 1.00 96.38 115 VAL A O 1
ATOM 855 N N . ARG A 1 116 ? 3.345 -0.174 11.457 1.00 95.69 116 ARG A N 1
ATOM 856 C CA . ARG A 1 116 ? 2.896 0.353 12.744 1.00 95.69 116 ARG A CA 1
ATOM 857 C C . ARG A 1 116 ? 1.446 0.785 12.634 1.00 95.69 116 ARG A C 1
ATOM 859 O O . ARG A 1 116 ? 1.068 1.435 11.661 1.00 95.69 116 ARG A O 1
ATOM 866 N N . ILE A 1 117 ? 0.658 0.429 13.640 1.00 94.50 117 ILE A N 1
ATOM 867 C CA . ILE A 1 117 ? -0.725 0.878 13.785 1.00 94.50 117 ILE A CA 1
ATOM 868 C C . ILE A 1 117 ? -0.769 1.926 14.895 1.00 94.50 117 ILE A C 1
ATOM 870 O O . ILE A 1 117 ? -0.338 1.658 16.016 1.00 94.50 117 ILE A O 1
ATOM 874 N N . GLU A 1 118 ? -1.276 3.116 14.580 1.00 93.06 118 GLU A N 1
ATOM 875 C CA . GLU A 1 118 ? -1.420 4.234 15.521 1.00 93.06 118 GLU A CA 1
ATOM 876 C C . GLU A 1 118 ? -2.861 4.762 15.458 1.00 93.06 118 GLU A C 1
ATOM 878 O O . GLU A 1 118 ? -3.237 5.496 14.541 1.00 93.06 118 GLU A O 1
ATOM 883 N N . GLY A 1 119 ? -3.702 4.348 16.413 1.00 90.00 119 GLY A N 1
ATOM 884 C CA . GLY A 1 119 ? -5.148 4.574 16.332 1.00 90.00 119 GLY A CA 1
ATOM 885 C C . GLY A 1 119 ? -5.731 3.875 15.101 1.00 90.00 119 GLY A C 1
ATOM 886 O O . GLY A 1 119 ? -5.583 2.665 14.956 1.00 90.00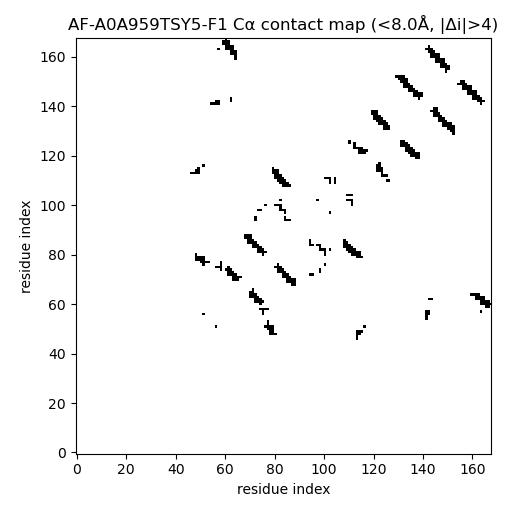 119 GLY A O 1
ATOM 887 N N . ASP A 1 120 ? -6.340 4.644 14.197 1.00 88.12 120 ASP A N 1
ATOM 888 C CA . ASP A 1 120 ? -6.840 4.150 12.904 1.00 88.12 120 ASP A CA 1
ATOM 889 C C . ASP A 1 120 ? -5.846 4.334 11.742 1.00 88.12 120 ASP A C 1
ATOM 891 O O . ASP A 1 120 ? -6.182 4.073 10.585 1.00 88.12 120 ASP A O 1
ATOM 895 N N . SER A 1 121 ? -4.618 4.778 12.034 1.00 93.69 121 SER A N 1
ATOM 896 C CA . SER A 1 121 ? -3.577 4.978 11.023 1.00 93.69 121 SER A CA 1
ATOM 897 C C . SER A 1 121 ? -2.735 3.724 10.800 1.00 93.69 121 SER A C 1
ATOM 899 O O . SER A 1 121 ? -2.340 3.048 11.750 1.00 93.69 121 SER A O 1
ATOM 901 N N . ILE A 1 122 ? -2.380 3.479 9.539 1.00 96.75 122 ILE A N 1
ATOM 902 C CA . ILE A 1 122 ? -1.428 2.453 9.095 1.00 96.75 122 ILE A CA 1
ATOM 903 C C . ILE A 1 122 ? -0.164 3.160 8.614 1.00 96.75 122 ILE A C 1
ATOM 905 O O . ILE A 1 122 ? -0.218 3.945 7.668 1.00 96.75 122 ILE A O 1
ATOM 909 N N . LEU A 1 123 ? 0.977 2.888 9.239 1.00 97.56 123 LEU A N 1
ATOM 910 C CA . LEU A 1 123 ? 2.228 3.597 8.982 1.00 97.56 123 LEU A CA 1
ATOM 911 C C . LEU A 1 123 ? 3.341 2.626 8.597 1.00 97.56 123 LEU A C 1
ATOM 913 O O . LEU A 1 123 ? 3.653 1.700 9.346 1.00 97.56 123 LEU A O 1
ATOM 917 N N . PHE A 1 124 ? 3.997 2.874 7.468 1.00 97.12 124 PHE A N 1
ATOM 918 C CA . PHE A 1 124 ? 5.233 2.187 7.083 1.00 97.12 124 PHE A CA 1
ATOM 919 C C . PHE A 1 124 ? 6.027 3.027 6.076 1.00 97.12 124 PHE A C 1
ATOM 921 O O . PHE A 1 124 ? 5.528 4.015 5.533 1.00 97.12 124 PHE A O 1
ATOM 928 N N . SER A 1 125 ? 7.272 2.633 5.814 1.00 95.69 125 SER A N 1
ATOM 929 C CA . SER A 1 125 ? 8.122 3.267 4.804 1.00 95.69 125 SER A CA 1
ATOM 930 C C . SER A 1 125 ? 8.795 2.212 3.939 1.00 95.69 125 SER A C 1
ATOM 932 O O . SER A 1 125 ? 9.226 1.179 4.446 1.00 95.69 125 SER A O 1
ATOM 934 N N . THR A 1 126 ? 8.921 2.488 2.644 1.00 92.31 126 THR A N 1
ATOM 935 C CA . THR A 1 126 ? 9.711 1.678 1.709 1.00 92.31 126 THR A CA 1
ATOM 936 C C . THR A 1 126 ? 10.998 2.401 1.355 1.00 92.31 126 THR A C 1
ATOM 938 O O . THR A 1 126 ? 10.952 3.598 1.073 1.00 92.31 126 THR A O 1
ATOM 941 N N . SER A 1 127 ? 12.104 1.667 1.274 1.00 89.31 127 SER A N 1
ATOM 942 C CA . SER A 1 127 ? 13.428 2.212 0.961 1.00 89.31 127 SER A CA 1
ATOM 943 C C . SER A 1 127 ? 13.997 1.595 -0.310 1.00 89.31 127 SER A C 1
ATOM 945 O O . SER A 1 127 ? 13.872 0.390 -0.539 1.00 89.31 127 SER A O 1
ATOM 947 N N . ASN A 1 128 ? 14.670 2.405 -1.123 1.00 84.50 128 ASN A N 1
ATOM 948 C CA . ASN A 1 128 ? 15.557 1.937 -2.187 1.00 84.50 128 ASN A CA 1
ATOM 949 C C . ASN A 1 128 ? 16.853 2.767 -2.201 1.00 84.50 128 ASN A C 1
ATOM 951 O O . ASN A 1 128 ? 17.044 3.656 -1.378 1.00 84.50 128 ASN A O 1
ATOM 955 N N . MET A 1 129 ? 17.752 2.504 -3.155 1.00 83.69 129 MET A N 1
ATOM 956 C CA . MET A 1 129 ? 19.037 3.217 -3.249 1.00 83.69 129 MET A CA 1
ATOM 957 C C . MET A 1 129 ? 18.917 4.743 -3.411 1.00 83.69 129 MET A C 1
ATOM 959 O O . MET A 1 129 ? 19.887 5.452 -3.160 1.00 83.69 129 MET A O 1
ATOM 963 N N . LYS A 1 130 ? 17.773 5.253 -3.879 1.00 84.94 130 LYS A N 1
ATOM 964 C CA . LYS A 1 130 ? 17.541 6.688 -4.096 1.00 84.94 130 LYS A CA 1
ATOM 965 C C . LYS A 1 130 ? 16.940 7.381 -2.873 1.00 84.94 130 LYS A C 1
ATOM 967 O O . LYS A 1 130 ? 16.975 8.606 -2.825 1.00 84.94 130 LYS A O 1
ATOM 972 N N . GLY A 1 131 ? 16.394 6.623 -1.924 1.00 88.44 131 GLY A N 1
ATOM 973 C CA . GLY A 1 131 ? 15.781 7.127 -0.700 1.00 88.44 131 GLY A CA 1
ATOM 974 C C . GLY A 1 131 ? 14.457 6.439 -0.383 1.00 88.44 131 GLY A C 1
ATOM 975 O O . GLY A 1 131 ? 14.160 5.351 -0.888 1.00 88.44 131 GLY A O 1
ATOM 976 N N . ASP A 1 132 ? 13.664 7.112 0.448 1.00 93.81 132 ASP A N 1
ATOM 977 C CA . ASP A 1 132 ? 12.503 6.520 1.102 1.00 93.81 132 ASP A CA 1
ATOM 978 C C . ASP A 1 132 ? 11.177 7.121 0.627 1.00 93.81 132 ASP A C 1
ATOM 980 O O . ASP A 1 132 ? 11.087 8.274 0.189 1.00 93.81 132 ASP A O 1
ATOM 984 N N . ILE A 1 133 ? 10.118 6.328 0.755 1.00 94.62 133 ILE A N 1
ATOM 985 C CA . ILE A 1 133 ? 8.731 6.763 0.607 1.00 94.62 133 ILE A CA 1
ATOM 986 C C . ILE A 1 133 ? 7.998 6.386 1.887 1.00 94.62 133 ILE A C 1
ATOM 988 O O . ILE A 1 133 ? 7.967 5.210 2.248 1.00 94.62 133 ILE A O 1
ATOM 992 N N . SER A 1 134 ? 7.400 7.372 2.549 1.00 97.69 134 SER A N 1
ATOM 993 C CA . SER A 1 134 ? 6.525 7.146 3.699 1.00 97.69 134 SER A CA 1
ATOM 994 C C . SER A 1 134 ? 5.085 6.964 3.248 1.00 97.69 134 SER A C 1
ATOM 996 O O . SER A 1 134 ? 4.618 7.670 2.352 1.00 97.69 134 SER A O 1
ATOM 998 N N . TYR A 1 135 ? 4.394 6.035 3.894 1.00 98.06 135 TYR A N 1
ATOM 999 C CA . TYR A 1 135 ? 2.995 5.712 3.668 1.00 98.06 135 TYR A CA 1
ATOM 1000 C C . TYR A 1 135 ? 2.224 5.991 4.950 1.00 98.06 135 TYR A C 1
ATOM 1002 O O . TYR A 1 135 ? 2.534 5.429 6.002 1.00 98.06 135 TYR A O 1
ATOM 1010 N N . HIS A 1 136 ? 1.214 6.850 4.843 1.00 98.25 136 HIS A N 1
ATOM 1011 C CA . HIS A 1 136 ? 0.240 7.099 5.896 1.00 98.25 136 HIS A CA 1
ATOM 1012 C C . HIS A 1 136 ? -1.138 6.688 5.394 1.00 98.25 136 HIS A C 1
ATOM 1014 O O . HIS A 1 136 ? -1.721 7.350 4.539 1.00 98.25 136 HIS A O 1
ATOM 1020 N N . GLY A 1 137 ? -1.604 5.542 5.875 1.00 97.19 137 GLY A N 1
ATOM 1021 C CA . GLY A 1 137 ? -2.872 4.934 5.507 1.00 97.19 137 GLY A CA 1
ATOM 1022 C C . GLY A 1 137 ? -3.970 5.238 6.508 1.00 97.19 137 GLY A C 1
ATOM 1023 O O . GLY A 1 137 ? -3.732 5.180 7.712 1.00 97.19 137 GLY A O 1
ATOM 1024 N N . PHE A 1 138 ? -5.172 5.477 6.003 1.00 94.38 138 PHE A N 1
ATOM 1025 C CA . PHE A 1 138 ? -6.407 5.494 6.775 1.00 94.38 138 PHE A CA 1
ATOM 1026 C C . PHE A 1 138 ? -7.379 4.516 6.130 1.00 94.38 138 PHE A C 1
ATOM 1028 O O . PHE A 1 138 ? -7.645 4.600 4.928 1.00 94.38 138 PHE A O 1
ATOM 1035 N N . ARG A 1 139 ? -7.897 3.573 6.914 1.00 89.69 139 ARG A N 1
ATOM 1036 C CA . ARG A 1 139 ? -8.956 2.678 6.437 1.00 89.69 139 ARG A CA 1
ATOM 1037 C C . ARG A 1 139 ? -10.309 3.372 6.564 1.00 89.69 139 ARG A C 1
ATOM 1039 O O . ARG A 1 139 ? -10.574 4.021 7.576 1.00 89.69 139 ARG A O 1
ATOM 1046 N N . THR A 1 140 ? -11.169 3.207 5.572 1.00 84.19 140 THR A N 1
ATOM 1047 C CA . THR A 1 140 ? -12.596 3.554 5.699 1.00 84.19 140 THR A CA 1
ATOM 1048 C C . THR A 1 140 ? -13.404 2.348 6.169 1.00 84.19 140 THR A C 1
ATOM 1050 O O . THR A 1 140 ? -14.354 2.497 6.932 1.00 84.19 140 THR A O 1
ATOM 1053 N N . ASP A 1 141 ? -12.973 1.152 5.774 1.00 87.19 141 ASP A N 1
ATOM 1054 C CA . ASP A 1 141 ? -13.505 -0.150 6.166 1.00 87.19 141 ASP A CA 1
ATOM 1055 C C . ASP A 1 141 ? -12.410 -1.226 5.960 1.00 87.19 141 ASP A C 1
ATOM 1057 O O . ASP A 1 141 ? -11.304 -0.892 5.523 1.00 87.19 141 ASP A O 1
ATOM 1061 N N . PRO A 1 142 ? -12.646 -2.510 6.299 1.00 84.00 142 PRO A N 1
ATOM 1062 C CA . PRO A 1 142 ? -11.631 -3.552 6.132 1.00 84.00 142 PRO A CA 1
ATOM 1063 C C . PRO A 1 142 ? -11.169 -3.788 4.688 1.00 84.00 142 PRO A C 1
ATOM 1065 O O . PRO A 1 142 ? -10.125 -4.409 4.495 1.00 84.00 142 PRO A O 1
ATOM 1068 N N . GLU A 1 143 ? -11.912 -3.340 3.679 1.00 92.62 143 GLU A N 1
ATOM 1069 C CA . GLU A 1 143 ? -11.622 -3.572 2.263 1.00 92.62 143 GLU A CA 1
ATOM 1070 C C . GLU A 1 143 ? -10.988 -2.358 1.576 1.00 92.62 143 GLU A C 1
ATOM 1072 O O . GLU A 1 143 ? -10.361 -2.525 0.535 1.00 92.62 143 GLU A O 1
ATOM 1077 N N . HIS A 1 144 ? -11.063 -1.167 2.171 1.00 95.12 144 HIS A N 1
ATOM 1078 C CA . HIS A 1 144 ? -10.597 0.073 1.549 1.00 95.12 144 HIS A CA 1
ATOM 1079 C C . HIS A 1 144 ? -9.598 0.817 2.435 1.00 95.12 144 HIS A C 1
ATOM 1081 O O . HIS A 1 144 ? -9.883 1.176 3.584 1.00 95.12 144 HIS A O 1
ATOM 1087 N N . ILE A 1 145 ? -8.418 1.097 1.876 1.00 96.75 145 ILE A N 1
ATOM 1088 C CA . ILE A 1 145 ? -7.369 1.875 2.540 1.00 96.75 145 ILE A CA 1
ATOM 1089 C C . ILE A 1 145 ? -6.921 3.011 1.632 1.00 96.75 145 ILE A C 1
ATOM 1091 O O . ILE A 1 145 ? -6.442 2.783 0.524 1.00 96.75 145 ILE A O 1
ATOM 1095 N N . ASN A 1 146 ? -6.984 4.237 2.138 1.00 97.25 146 ASN A N 1
ATOM 1096 C CA . ASN A 1 146 ? -6.435 5.405 1.466 1.00 97.25 146 ASN A CA 1
ATOM 1097 C C . ASN A 1 146 ? -5.048 5.718 2.016 1.00 97.25 146 ASN A C 1
ATOM 1099 O O . ASN A 1 146 ? -4.905 6.033 3.196 1.00 97.25 146 ASN A O 1
ATOM 1103 N N . PHE A 1 147 ? -4.027 5.648 1.165 1.00 97.94 147 PHE A N 1
ATOM 1104 C CA . PHE A 1 147 ? -2.657 6.008 1.516 1.00 97.94 147 PHE A CA 1
ATOM 1105 C C . PHE A 1 147 ? -2.282 7.374 0.963 1.00 97.94 147 PHE A C 1
ATOM 1107 O O . PHE A 1 147 ? -2.245 7.564 -0.253 1.00 97.94 147 PHE A O 1
ATOM 1114 N N . ARG A 1 148 ? -1.862 8.277 1.851 1.00 97.88 148 ARG A N 1
ATOM 1115 C CA . ARG A 1 148 ? -1.030 9.424 1.490 1.00 97.88 148 ARG A CA 1
ATOM 1116 C C . ARG A 1 148 ? 0.431 8.988 1.487 1.00 97.88 148 ARG A C 1
ATOM 1118 O O . ARG A 1 148 ? 0.978 8.553 2.501 1.00 97.88 148 ARG A O 1
ATOM 1125 N N . LYS A 1 149 ? 1.060 9.088 0.325 1.00 96.31 149 LYS A N 1
ATOM 1126 C CA . LYS A 1 149 ? 2.451 8.723 0.063 1.00 96.31 149 LYS A CA 1
ATOM 1127 C C . LYS A 1 149 ? 3.278 9.993 -0.019 1.00 96.31 149 LYS A C 1
ATOM 1129 O O . LYS A 1 149 ? 2.914 10.887 -0.775 1.00 96.31 149 LYS A O 1
ATOM 1134 N N . HIS A 1 150 ? 4.399 10.053 0.688 1.00 97.50 150 HIS A N 1
ATOM 1135 C CA . HIS A 1 150 ? 5.357 11.155 0.597 1.00 97.50 150 HIS A CA 1
ATOM 1136 C C . HIS A 1 150 ? 6.721 10.612 0.170 1.00 97.50 150 HIS A C 1
ATOM 1138 O O . HIS A 1 150 ? 7.303 9.774 0.863 1.00 97.50 150 HIS A O 1
ATOM 1144 N N . SER A 1 151 ? 7.235 11.066 -0.974 1.00 95.50 151 SER A N 1
ATOM 1145 C CA . SER A 1 151 ? 8.572 10.703 -1.443 1.00 95.50 151 SER A CA 1
ATOM 1146 C C . SER A 1 151 ? 9.613 11.6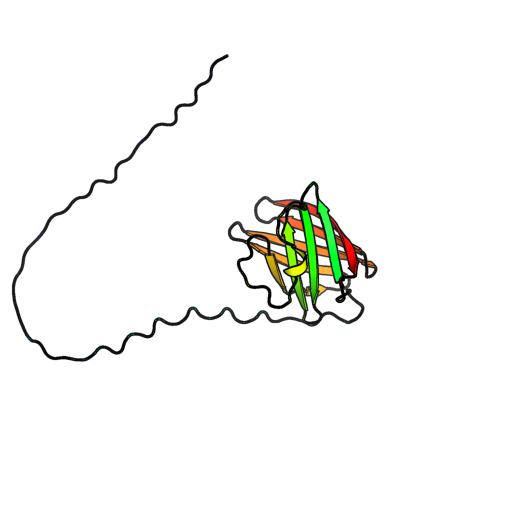60 -0.879 1.00 95.50 151 SER A C 1
ATOM 1148 O O . SER A 1 151 ? 9.692 12.814 -1.290 1.00 95.50 151 SER A O 1
ATOM 1150 N N . HIS A 1 152 ? 10.501 11.148 -0.031 1.00 95.38 152 HIS A N 1
ATOM 1151 C CA . HIS A 1 152 ? 11.633 11.916 0.504 1.00 95.38 152 HIS A CA 1
ATOM 1152 C C . HIS A 1 152 ? 12.753 12.123 -0.529 1.00 95.38 152 HIS A C 1
ATOM 1154 O O . HIS A 1 152 ? 13.731 12.811 -0.264 1.00 95.38 152 HIS A O 1
ATOM 1160 N N . ILE A 1 153 ? 12.607 11.543 -1.727 1.00 91.88 153 ILE A N 1
ATOM 1161 C CA . ILE A 1 153 ? 13.557 11.660 -2.843 1.00 91.88 153 ILE A CA 1
ATOM 1162 C C . ILE A 1 153 ? 13.351 12.980 -3.597 1.00 91.88 153 ILE A C 1
ATOM 1164 O O . ILE A 1 153 ? 14.309 13.606 -4.044 1.00 91.88 153 ILE A O 1
ATOM 1168 N N . ASN A 1 154 ? 12.094 13.383 -3.799 1.00 94.62 154 ASN A N 1
ATOM 1169 C CA . ASN A 1 154 ? 11.741 14.543 -4.626 1.00 94.62 154 ASN A CA 1
ATOM 1170 C C . ASN A 1 154 ? 10.628 15.425 -4.033 1.00 94.62 154 ASN A C 1
ATOM 1172 O O . ASN A 1 154 ? 10.164 16.339 -4.713 1.00 94.62 154 ASN A O 1
ATOM 1176 N N . GLY A 1 155 ? 10.181 15.146 -2.806 1.00 95.56 155 GLY A N 1
ATOM 1177 C CA . GLY A 1 155 ? 9.140 15.894 -2.098 1.00 95.56 155 GLY A CA 1
ATOM 1178 C C . GLY A 1 155 ? 7.728 15.724 -2.661 1.00 95.56 155 GLY A C 1
ATOM 1179 O O . GLY A 1 155 ? 6.822 16.437 -2.238 1.00 95.56 155 GLY A O 1
ATOM 1180 N N . ARG A 1 156 ? 7.514 14.830 -3.638 1.00 95.75 156 ARG A N 1
ATOM 1181 C CA . ARG A 1 156 ? 6.183 14.614 -4.214 1.00 95.75 156 ARG A CA 1
ATOM 1182 C C . ARG A 1 156 ? 5.294 13.837 -3.263 1.00 95.75 156 ARG A C 1
ATOM 1184 O O . ARG A 1 156 ? 5.734 12.886 -2.615 1.00 95.75 156 ARG A O 1
ATOM 1191 N N . GLU A 1 157 ? 4.020 14.189 -3.308 1.00 96.88 157 GLU A N 1
ATOM 1192 C CA . GLU A 1 157 ? 2.961 13.476 -2.617 1.00 96.88 157 GLU A CA 1
ATOM 1193 C C . GLU A 1 157 ? 1.997 12.829 -3.607 1.00 96.88 157 GLU A C 1
ATOM 1195 O O . GLU A 1 157 ? 1.843 13.293 -4.740 1.00 96.88 157 GLU A O 1
ATOM 1200 N N . ALA A 1 158 ? 1.371 11.739 -3.182 1.00 94.38 158 ALA A N 1
ATOM 1201 C CA . ALA A 1 158 ? 0.306 11.081 -3.922 1.00 94.38 158 ALA A CA 1
ATOM 1202 C C . ALA A 1 158 ? -0.697 10.472 -2.947 1.00 94.38 158 ALA A C 1
ATOM 1204 O O . ALA A 1 158 ? -0.299 9.884 -1.943 1.00 94.38 158 ALA A O 1
ATOM 1205 N N . GLU A 1 159 ? -1.978 10.565 -3.274 1.00 96.50 159 GLU A N 1
ATOM 1206 C CA . GLU A 1 159 ? -3.038 9.827 -2.595 1.00 96.50 159 GLU A CA 1
ATOM 1207 C C . GLU A 1 159 ? -3.452 8.650 -3.473 1.00 96.50 159 GLU A C 1
ATOM 1209 O O . GLU A 1 159 ? -3.546 8.781 -4.695 1.00 96.50 159 GLU A O 1
ATOM 1214 N N . MET A 1 160 ? -3.620 7.480 -2.864 1.00 96.44 160 MET A N 1
ATOM 1215 C CA . MET A 1 160 ? -4.009 6.260 -3.564 1.00 96.44 160 MET A CA 1
ATOM 1216 C C . MET A 1 160 ? -4.959 5.440 -2.702 1.00 96.44 160 MET A C 1
ATOM 1218 O O . MET A 1 160 ? -4.610 5.076 -1.577 1.00 96.44 160 MET A O 1
ATOM 1222 N N . GLU A 1 161 ? -6.115 5.113 -3.266 1.00 97.12 161 GLU A N 1
ATOM 1223 C CA . GLU A 1 161 ? -7.034 4.134 -2.703 1.00 97.12 161 GLU A CA 1
ATOM 1224 C C . GLU A 1 161 ? -6.587 2.728 -3.098 1.00 97.12 161 GLU A C 1
ATOM 1226 O O . GLU A 1 161 ? -6.323 2.457 -4.271 1.00 97.12 161 GLU A O 1
ATOM 1231 N N . TYR A 1 162 ? -6.494 1.846 -2.109 1.00 97.31 162 TYR A N 1
ATOM 1232 C CA . TYR A 1 162 ? -6.282 0.425 -2.304 1.00 97.31 162 TYR A CA 1
ATOM 1233 C C . TYR A 1 162 ? -7.543 -0.329 -1.915 1.00 97.31 162 TYR A C 1
ATOM 1235 O O . TYR A 1 162 ? -8.039 -0.172 -0.796 1.00 97.31 162 TYR A O 1
ATOM 1243 N N . VAL A 1 163 ? -7.997 -1.186 -2.821 1.00 97.25 163 VAL A N 1
ATOM 1244 C CA . VAL A 1 163 ? -9.185 -2.021 -2.661 1.00 97.25 163 VAL A CA 1
ATOM 1245 C C . VAL A 1 163 ? -8.752 -3.460 -2.427 1.00 97.25 163 VAL A C 1
ATOM 1247 O O . VAL A 1 163 ? -7.837 -3.967 -3.080 1.00 97.25 163 VAL A O 1
ATOM 1250 N N . PHE A 1 164 ? -9.383 -4.117 -1.466 1.00 97.00 164 PHE A N 1
ATOM 1251 C CA . PHE A 1 164 ? -9.114 -5.502 -1.143 1.00 97.00 164 PHE A CA 1
ATOM 1252 C C . PHE A 1 164 ? -9.649 -6.435 -2.226 1.00 97.00 164 PHE A C 1
ATOM 1254 O O . PHE A 1 164 ? -10.795 -6.346 -2.662 1.00 97.00 164 PHE A O 1
ATOM 1261 N N . GLU A 1 165 ? -8.821 -7.400 -2.590 1.00 95.38 165 GLU A N 1
ATOM 1262 C CA . GLU A 1 165 ? -9.163 -8.490 -3.476 1.00 95.38 165 GLU A CA 1
ATOM 1263 C C . GLU A 1 165 ? -8.818 -9.810 -2.793 1.00 95.38 165 GLU A C 1
ATOM 1265 O O . GLU A 1 165 ? -7.668 -10.055 -2.403 1.00 95.38 165 GLU A O 1
ATOM 1270 N N . SER A 1 166 ? -9.822 -10.679 -2.658 1.00 91.06 166 SER A N 1
ATOM 1271 C CA . SER A 1 166 ? -9.621 -12.030 -2.143 1.00 91.06 166 SER A CA 1
ATOM 1272 C C . SER A 1 166 ? -8.608 -12.768 -3.012 1.00 91.06 166 SER A C 1
ATOM 1274 O O . SER A 1 166 ? -8.710 -12.771 -4.241 1.00 91.06 166 SER A O 1
ATOM 1276 N N . TYR A 1 167 ? -7.629 -13.392 -2.366 1.00 71.12 167 TYR A N 1
ATOM 1277 C CA . TYR A 1 167 ? -6.577 -14.130 -3.051 1.00 71.12 167 TYR A CA 1
ATOM 1278 C C . TYR A 1 167 ? -6.746 -15.624 -2.743 1.00 71.12 167 TYR A C 1
ATOM 1280 O O . TYR A 1 167 ? -6.723 -15.977 -1.563 1.00 71.12 167 TYR A O 1
ATOM 1288 N N . PRO A 1 168 ? -6.977 -16.481 -3.755 1.00 57.91 168 PRO A N 1
ATOM 1289 C CA . PRO A 1 168 ? -7.143 -17.919 -3.554 1.00 57.91 168 PRO A CA 1
ATOM 1290 C C . PRO A 1 168 ? -5.848 -18.626 -3.128 1.00 57.91 168 PRO A C 1
ATOM 1292 O O . PRO A 1 168 ? -4.741 -18.122 -3.437 1.00 57.91 168 PRO A O 1
#

Sequence (168 aa):
MKAQLVFPITALLLATSCTGPGKEEGADSGTAAEPEAKAAPARKAAPDLTPIVEGFLRFDGVYHAQNGQVDYFIRFFPQGNAVMLAGFPDAKVDLRSGLKPDMPEGFSNGHNVPVRIEGDSILFSTSNMKGDISYHGFRTDPEHINFRKHSHINGREAEMEYVFESYP

Solvent-accessible surface area (backbone atoms only — not comparable to full-atom values): 10643 Å² total; per-residue (Å²): 138,89,82,87,84,86,81,87,90,82,80,88,84,83,87,82,88,82,89,86,88,83,89,80,91,87,81,93,77,91,72,87,74,74,77,79,73,76,73,71,77,77,74,76,74,80,79,87,55,53,62,50,62,84,80,65,58,62,61,68,32,35,30,40,30,74,58,91,70,35,41,35,40,38,27,46,44,61,60,9,37,34,24,35,38,52,47,47,85,83,48,98,58,71,62,72,82,58,63,42,100,77,50,66,88,76,48,92,54,48,44,75,32,60,43,46,77,58,91,72,33,41,37,40,59,49,76,57,100,79,43,40,35,42,38,46,26,39,59,85,49,69,49,36,36,40,29,46,34,40,30,74,65,78,72,50,71,48,78,47,62,25,42,57,40,84,53,134

Nearest PDB structures (foldseek):
  4tq2-assembly1_A-2  TM=3.925E-01  e=4.632E-01  Guillardia theta CCMP2712
  3bdr-assembly1_A-2  TM=4.207E-01  e=1.002E+00  Synechococcus elongatus
  7vd2-assembly1_B  TM=3.429E-01  e=1.592E+00  Homo sapiens
  6xux-assembly1_A  TM=2.121E-01  e=3.444E+00  Escherichia coli K-12